Protein AF-A0A0Q2URI1-F1 (afdb_monomer)

Secondary structure (DSSP, 8-state):
---HHHHHHHHHHH-SSTTHHHHHHHSTTS-TTTTT--HHHHHHHHHHHHHTT----HHHHHHS-SHHHHHHHTT-

InterPro domains:
  IPR009081 Phosphopantetheine binding ACP domain [PF00550] (24-68)
  IPR036736 ACP-like superfamily [G3DSA:1.10.1200.10] (3-76)
  IPR036736 ACP-like superfamily [SSF47336] (7-69)

Nearest PDB structures (foldseek):
  7kw3-assembly1_A  TM=7.283E-01  e=5.308E-02  Thermobifida fusca YX
  2n6z-assembly1_A  TM=7.555E-01  e=8.156E-02  Yersinia pestis
  2n6y-assembly1_A  TM=7.480E-01  e=1.332E-01  Yersinia pestis
  9bff-assembly1_A  TM=6.580E-01  e=2.958E-01  Brevibacillus parabrevis
  6mfz-assembly1_A  TM=6.926E-01  e=6.566E-01  Brevibacillus parabrevis

Foldseek 3Di:
DDDLVLQLVLLCVQFPDNCLSVVLVVPQQDAVVVSPHDPVSLVVSQVSLVVVVFHDDSVQCVVRVGNVSSVVSSVD

Mean predicted aligned error: 2.21 Å

Radius of gyration: 10.66 Å; Cα contacts (8 Å, |Δi|>4): 92; chains: 1; bounding box: 24×25×25 Å

Solvent-accessible surface area (backbone atoms only — not comparable to full-atom values): 4171 Å² total; per-residue (Å²): 103,75,51,70,69,6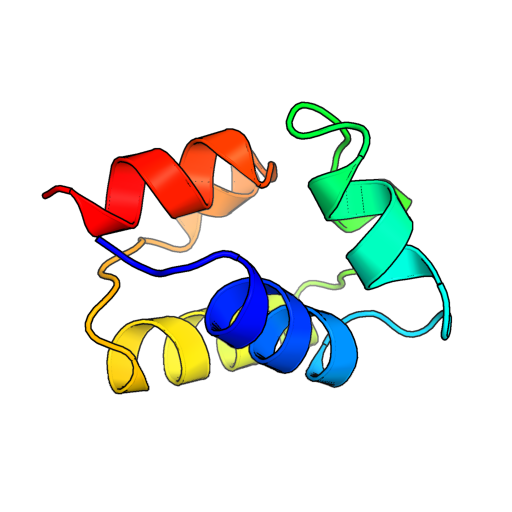0,50,38,55,56,39,50,75,42,24,80,45,95,56,34,29,60,49,36,69,74,38,32,79,45,50,42,58,83,42,53,39,44,80,68,38,47,53,56,47,44,53,55,34,45,76,71,69,25,65,70,53,70,76,57,38,74,73,44,41,24,50,51,47,56,52,55,33,16,67,110

Organism: NCBI:txid37923

Sequence (76 aa):
MIDDATLRTILSTHLPEADAAERALADPEASLFELGLDSIATFALLDDLAAAGVQAEFTELIARPTVSFLREASQR

pLDDT: mean 95.72, std 2.3, range [85.5, 98.0]

Structure (mmCIF, N/CA/C/O backbone):
data_AF-A0A0Q2URI1-F1
#
_entry.id   AF-A0A0Q2URI1-F1
#
loop_
_atom_site.group_PDB
_atom_site.id
_atom_site.type_symbol
_atom_site.label_atom_id
_atom_site.label_alt_id
_atom_site.label_comp_id
_atom_site.label_asym_id
_atom_site.label_entity_id
_atom_site.label_seq_id
_atom_site.pdbx_PDB_ins_code
_atom_site.Cartn_x
_atom_site.Cartn_y
_atom_site.Cartn_z
_atom_site.occupancy
_atom_site.B_iso_or_equiv
_atom_site.auth_seq_id
_atom_site.auth_comp_id
_atom_site.auth_asym_id
_atom_site.auth_atom_id
_atom_site.pdbx_PDB_model_num
ATOM 1 N N . MET A 1 1 ? -2.788 -0.188 14.854 1.00 85.50 1 MET A N 1
ATOM 2 C CA . MET A 1 1 ? -1.434 -0.627 14.462 1.00 85.50 1 MET A CA 1
ATOM 3 C C . MET A 1 1 ? -1.565 -1.831 13.558 1.00 85.50 1 MET A C 1
ATOM 5 O O . MET A 1 1 ? -2.050 -2.864 14.006 1.00 85.50 1 MET A O 1
ATOM 9 N N . ILE A 1 2 ? -1.203 -1.655 12.291 1.00 94.31 2 ILE A N 1
ATOM 10 C CA . ILE A 1 2 ? -1.222 -2.724 11.292 1.00 94.31 2 ILE A CA 1
ATOM 11 C C . ILE A 1 2 ? -0.029 -3.656 11.525 1.00 94.31 2 ILE A C 1
ATOM 13 O O . ILE A 1 2 ? 1.067 -3.186 11.834 1.00 94.31 2 ILE A O 1
ATOM 17 N N . ASP A 1 3 ? -0.237 -4.968 11.429 1.00 95.00 3 ASP A N 1
ATOM 18 C CA . ASP A 1 3 ? 0.854 -5.940 11.497 1.00 95.00 3 ASP A CA 1
ATOM 19 C C . ASP A 1 3 ? 1.516 -6.142 10.123 1.00 95.00 3 ASP A C 1
ATOM 21 O O . ASP A 1 3 ? 0.919 -5.890 9.073 1.00 95.00 3 ASP A O 1
ATOM 25 N N . ASP A 1 4 ? 2.759 -6.624 10.130 1.00 94.06 4 ASP A N 1
ATOM 26 C CA . ASP A 1 4 ? 3.551 -6.826 8.913 1.00 94.06 4 ASP A CA 1
ATOM 27 C C . ASP A 1 4 ? 2.940 -7.861 7.956 1.00 94.06 4 ASP A C 1
ATOM 29 O O . ASP A 1 4 ? 3.127 -7.753 6.745 1.00 94.06 4 ASP A O 1
ATOM 33 N N . ALA A 1 5 ? 2.189 -8.853 8.449 1.00 96.19 5 ALA A N 1
ATOM 34 C CA . ALA A 1 5 ? 1.562 -9.848 7.582 1.00 96.19 5 ALA A CA 1
ATOM 35 C C . ALA A 1 5 ? 0.389 -9.239 6.798 1.00 96.19 5 ALA A C 1
ATOM 37 O O . ALA A 1 5 ? 0.269 -9.472 5.590 1.00 96.19 5 ALA A O 1
ATOM 38 N N . THR A 1 6 ? -0.428 -8.423 7.464 1.00 96.44 6 THR A N 1
ATOM 39 C CA . THR A 1 6 ? -1.508 -7.647 6.852 1.00 96.44 6 THR A CA 1
ATOM 40 C C . THR A 1 6 ? -0.939 -6.618 5.878 1.00 96.44 6 THR A C 1
ATOM 42 O O . THR A 1 6 ? -1.350 -6.585 4.719 1.00 96.44 6 THR A O 1
ATOM 45 N N . LEU A 1 7 ? 0.067 -5.842 6.294 1.00 96.56 7 LEU A N 1
ATOM 46 C CA . LEU A 1 7 ? 0.683 -4.828 5.439 1.00 96.56 7 LEU A CA 1
ATOM 47 C C . LEU A 1 7 ? 1.333 -5.446 4.194 1.00 96.56 7 LEU A C 1
ATOM 49 O O . LEU A 1 7 ? 1.117 -4.958 3.088 1.00 96.56 7 LEU A O 1
ATOM 53 N N . ARG A 1 8 ? 2.056 -6.563 4.342 1.00 97.12 8 ARG A N 1
ATOM 54 C CA . ARG A 1 8 ? 2.610 -7.313 3.205 1.00 97.12 8 ARG A CA 1
ATOM 55 C C . ARG A 1 8 ? 1.517 -7.776 2.246 1.00 97.12 8 ARG A C 1
ATOM 57 O O . ARG A 1 8 ? 1.701 -7.674 1.038 1.00 97.12 8 ARG A O 1
ATOM 64 N N . THR A 1 9 ? 0.396 -8.276 2.767 1.00 97.56 9 THR A N 1
ATOM 65 C CA . THR A 1 9 ? -0.730 -8.743 1.940 1.00 97.56 9 THR A CA 1
ATOM 66 C C . THR A 1 9 ? -1.314 -7.600 1.114 1.00 97.56 9 THR A C 1
ATOM 68 O O . THR A 1 9 ? -1.503 -7.759 -0.087 1.00 97.56 9 THR A O 1
ATOM 71 N N . ILE A 1 10 ? -1.533 -6.436 1.731 1.00 97.69 10 ILE A N 1
ATOM 72 C CA . ILE A 1 10 ? -2.027 -5.241 1.035 1.00 97.69 10 ILE A CA 1
ATOM 73 C C . ILE A 1 10 ? -1.017 -4.790 -0.028 1.00 97.69 10 ILE A C 1
ATOM 75 O O . ILE A 1 10 ? -1.377 -4.638 -1.190 1.00 97.69 10 ILE A O 1
ATOM 79 N N . LEU A 1 11 ? 0.261 -4.640 0.334 1.00 97.31 11 LEU A N 1
ATOM 80 C CA . LEU A 1 11 ? 1.302 -4.194 -0.597 1.00 97.31 11 LEU A CA 1
ATOM 81 C C . LEU A 1 11 ? 1.475 -5.145 -1.789 1.00 97.31 11 LEU A C 1
ATOM 83 O O . LEU A 1 11 ? 1.649 -4.679 -2.910 1.00 97.31 11 LEU A O 1
ATOM 87 N N . SER A 1 12 ? 1.365 -6.460 -1.578 1.00 97.12 12 SER A N 1
ATOM 88 C CA . SER A 1 12 ? 1.484 -7.464 -2.651 1.00 97.12 12 SER A CA 1
ATOM 89 C C . SER A 1 12 ? 0.358 -7.380 -3.689 1.00 97.12 12 SER A C 1
ATOM 91 O O . SER A 1 12 ? 0.513 -7.885 -4.795 1.00 97.12 12 SER A O 1
ATOM 93 N N . THR A 1 13 ? -0.776 -6.762 -3.347 1.00 96.62 13 THR A N 1
ATOM 94 C CA . THR A 1 13 ? -1.889 -6.526 -4.282 1.00 96.62 13 THR A CA 1
ATOM 95 C C . THR A 1 13 ? -1.599 -5.361 -5.230 1.00 96.62 13 THR A C 1
ATOM 97 O O . THR A 1 13 ? -2.086 -5.356 -6.359 1.00 96.62 13 THR A O 1
ATOM 100 N N . HIS A 1 14 ? -0.804 -4.384 -4.780 1.00 96.69 14 HIS A N 1
ATOM 101 C CA . HIS A 1 14 ? -0.603 -3.104 -5.473 1.00 96.69 14 HIS A CA 1
ATOM 102 C C . HIS A 1 14 ? 0.791 -2.937 -6.078 1.00 96.69 14 HIS A C 1
ATOM 104 O O . HIS A 1 14 ? 0.976 -2.084 -6.944 1.00 96.69 14 HIS A O 1
ATOM 110 N N . LEU A 1 15 ? 1.770 -3.730 -5.640 1.00 95.94 15 LEU A N 1
ATOM 111 C CA . LEU A 1 15 ? 3.116 -3.739 -6.207 1.00 95.94 15 LEU A CA 1
ATOM 112 C C . LEU A 1 15 ? 3.222 -4.817 -7.300 1.00 95.94 15 LEU A C 1
ATOM 114 O O . LEU A 1 15 ? 2.791 -5.950 -7.087 1.00 95.94 15 LEU A O 1
ATOM 118 N N . PRO A 1 16 ? 3.795 -4.496 -8.473 1.00 92.00 16 PRO A N 1
ATOM 119 C CA . PRO A 1 16 ? 3.778 -5.391 -9.629 1.00 92.00 16 PRO A CA 1
ATOM 120 C C . PRO A 1 16 ? 4.761 -6.566 -9.525 1.00 92.00 16 PRO A C 1
ATOM 122 O O . PRO A 1 16 ? 4.527 -7.614 -10.131 1.00 92.00 16 PRO A O 1
ATOM 125 N N . GLU A 1 17 ? 5.875 -6.405 -8.805 1.00 92.19 17 GLU A N 1
ATOM 126 C CA . GLU A 1 17 ? 6.877 -7.464 -8.636 1.00 92.19 17 GLU A CA 1
ATOM 127 C C . GLU A 1 17 ? 6.518 -8.361 -7.445 1.00 92.19 17 GLU A C 1
ATOM 129 O O . GLU A 1 17 ? 6.153 -7.881 -6.373 1.00 92.19 17 GLU A O 1
ATOM 134 N N . ALA A 1 18 ? 6.662 -9.679 -7.618 1.00 88.62 18 ALA A N 1
ATOM 135 C CA . ALA A 1 18 ? 6.260 -10.665 -6.614 1.00 88.62 18 ALA A CA 1
ATOM 136 C C . ALA A 1 18 ? 7.025 -10.553 -5.283 1.00 88.62 18 ALA A C 1
ATOM 138 O O . ALA A 1 18 ? 6.510 -11.012 -4.271 1.00 88.62 18 ALA A O 1
ATOM 139 N N . ASP A 1 19 ? 8.230 -9.972 -5.292 1.00 94.50 19 ASP A N 1
ATOM 140 C CA . ASP A 1 19 ? 9.079 -9.752 -4.116 1.00 94.50 19 ASP A CA 1
ATOM 141 C C . ASP A 1 19 ? 9.118 -8.281 -3.655 1.00 94.50 19 ASP A C 1
ATOM 143 O O . ASP A 1 19 ? 9.810 -7.948 -2.687 1.00 94.50 19 ASP A O 1
ATOM 147 N N . ALA A 1 20 ? 8.394 -7.374 -4.325 1.00 95.56 20 ALA A N 1
ATOM 148 C CA . ALA A 1 20 ? 8.419 -5.949 -3.995 1.00 95.56 20 ALA A CA 1
ATOM 149 C C . ALA A 1 20 ? 7.866 -5.677 -2.593 1.00 95.56 20 ALA A C 1
ATOM 151 O O . ALA A 1 20 ? 8.397 -4.823 -1.884 1.00 95.56 20 ALA A O 1
ATOM 152 N N . ALA A 1 21 ? 6.850 -6.427 -2.157 1.00 96.19 21 ALA A N 1
ATOM 153 C CA . ALA A 1 21 ? 6.333 -6.314 -0.799 1.00 96.19 21 ALA A CA 1
ATOM 154 C C . ALA A 1 21 ? 7.382 -6.761 0.233 1.00 96.19 21 ALA A C 1
ATOM 156 O O . ALA A 1 21 ? 7.641 -6.023 1.181 1.00 96.1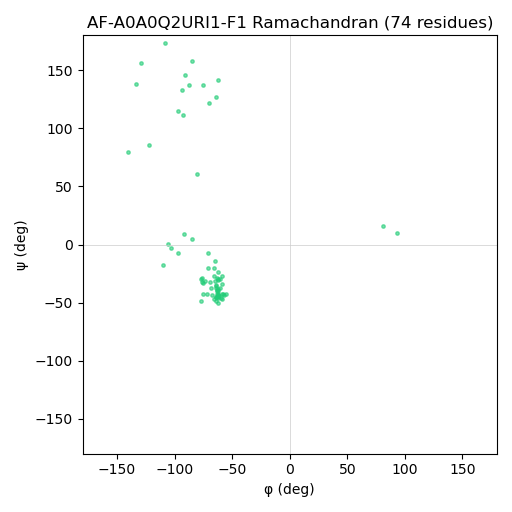9 21 ALA A O 1
ATOM 157 N N . GLU A 1 22 ? 8.048 -7.909 0.049 1.00 96.50 22 GLU A N 1
ATOM 158 C CA . GLU A 1 22 ? 9.147 -8.310 0.938 1.00 96.50 22 GLU A CA 1
ATOM 159 C C . GLU A 1 22 ? 10.268 -7.266 0.978 1.00 96.50 22 GLU A C 1
ATOM 161 O O . GLU A 1 22 ? 10.761 -6.945 2.060 1.00 96.50 22 GLU A O 1
ATOM 166 N N . ARG A 1 23 ? 10.647 -6.703 -0.175 1.00 96.38 23 ARG A N 1
ATOM 167 C CA . ARG A 1 23 ? 11.678 -5.660 -0.268 1.00 96.38 23 ARG A CA 1
ATOM 168 C C . ARG A 1 23 ? 11.271 -4.384 0.464 1.00 96.38 23 ARG A C 1
ATOM 170 O O . ARG A 1 23 ? 12.086 -3.847 1.208 1.00 96.38 23 ARG A O 1
ATOM 177 N N . ALA A 1 24 ? 10.019 -3.949 0.323 1.00 96.81 24 ALA A N 1
ATOM 178 C CA . ALA A 1 24 ? 9.483 -2.788 1.032 1.00 96.81 24 ALA A CA 1
ATOM 179 C C . ALA A 1 24 ? 9.497 -2.983 2.557 1.00 96.81 24 ALA A C 1
ATOM 181 O O . ALA A 1 24 ? 9.795 -2.057 3.307 1.00 96.81 24 ALA A O 1
ATOM 182 N N . LEU A 1 25 ? 9.173 -4.188 3.039 1.00 96.44 25 LEU A N 1
ATOM 183 C CA . LEU A 1 25 ? 9.227 -4.492 4.471 1.00 96.44 25 LEU A CA 1
ATOM 184 C C . LEU A 1 25 ? 10.667 -4.645 4.993 1.00 96.44 25 LEU A C 1
ATOM 186 O O . LEU A 1 25 ? 10.917 -4.334 6.160 1.00 96.44 25 LEU A O 1
ATOM 190 N N . ALA A 1 26 ? 11.593 -5.127 4.158 1.00 97.25 26 ALA A N 1
ATOM 191 C CA . ALA A 1 26 ? 13.005 -5.298 4.502 1.00 97.25 26 ALA A CA 1
ATOM 192 C C . ALA A 1 26 ? 13.782 -3.971 4.536 1.00 97.25 26 ALA A C 1
ATOM 194 O O . ALA A 1 26 ? 14.680 -3.823 5.366 1.00 97.25 26 ALA A O 1
ATOM 195 N N . ASP A 1 27 ? 13.419 -3.015 3.678 1.00 97.38 27 ASP A N 1
ATOM 196 C CA . ASP A 1 27 ? 13.924 -1.640 3.687 1.00 97.38 27 ASP A CA 1
ATOM 197 C C . ASP A 1 27 ? 12.761 -0.641 3.838 1.00 97.38 27 ASP A C 1
ATOM 199 O O . ASP A 1 27 ? 12.233 -0.136 2.844 1.00 97.38 27 ASP A O 1
ATOM 203 N N . PRO A 1 28 ? 12.330 -0.351 5.084 1.00 96.88 28 PRO A N 1
ATOM 204 C CA . PRO A 1 28 ? 11.117 0.421 5.339 1.00 96.88 28 PRO A CA 1
ATOM 205 C C . PRO A 1 28 ? 11.143 1.876 4.873 1.00 96.88 28 PRO A C 1
ATOM 207 O O . PRO A 1 28 ? 10.083 2.502 4.850 1.00 96.88 28 PRO A O 1
ATOM 210 N N . GLU A 1 29 ? 12.321 2.410 4.541 1.00 97.62 29 GLU A N 1
ATOM 211 C CA . GLU A 1 29 ? 12.520 3.771 4.030 1.00 97.62 29 GLU A CA 1
ATOM 212 C C . GLU A 1 29 ? 12.605 3.821 2.498 1.00 97.62 29 GLU A C 1
ATOM 214 O O . GLU A 1 29 ? 12.613 4.914 1.925 1.00 97.62 29 GLU A O 1
ATOM 219 N N . ALA A 1 30 ? 12.647 2.666 1.824 1.00 95.50 30 ALA A N 1
ATOM 220 C CA . ALA A 1 30 ? 12.638 2.607 0.371 1.00 95.50 30 ALA A CA 1
ATOM 221 C C . ALA A 1 30 ? 11.339 3.199 -0.187 1.00 95.50 30 ALA A C 1
ATOM 223 O O . ALA A 1 30 ? 10.244 3.007 0.356 1.00 95.50 30 ALA A O 1
ATOM 224 N N . SER A 1 31 ? 11.465 3.910 -1.306 1.00 96.81 31 SER A N 1
ATOM 225 C CA . SER A 1 31 ? 10.318 4.493 -1.990 1.00 96.81 31 SER A CA 1
ATOM 226 C C . SER A 1 31 ? 9.471 3.392 -2.626 1.00 96.81 31 SER A C 1
ATOM 228 O O . SER A 1 31 ? 9.926 2.664 -3.506 1.00 96.81 31 SER A O 1
ATOM 230 N N . LEU A 1 32 ? 8.197 3.311 -2.247 1.00 97.25 32 LEU A N 1
ATOM 231 C CA . LEU A 1 32 ? 7.218 2.404 -2.848 1.00 97.25 32 LEU A CA 1
ATOM 232 C C . LEU A 1 32 ? 7.058 2.657 -4.358 1.00 97.25 32 LEU A C 1
ATOM 234 O O . LEU A 1 32 ? 6.770 1.725 -5.105 1.00 97.25 32 LEU A O 1
ATOM 238 N N . PHE A 1 33 ? 7.307 3.884 -4.831 1.00 96.00 33 PHE A N 1
ATOM 239 C CA . PHE A 1 33 ? 7.307 4.199 -6.265 1.00 96.00 33 PHE A CA 1
ATOM 240 C C . PHE A 1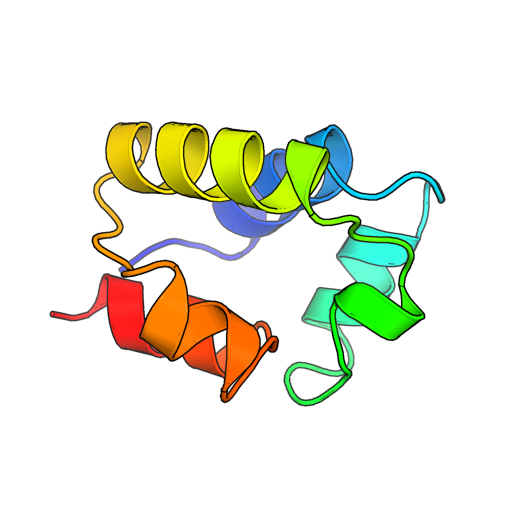 33 ? 8.490 3.567 -7.007 1.00 96.00 33 PHE A C 1
ATOM 242 O O . PHE A 1 33 ? 8.348 3.168 -8.160 1.00 96.00 33 PHE A O 1
ATOM 249 N N . GLU A 1 34 ? 9.645 3.418 -6.352 1.00 95.62 34 GLU A N 1
ATOM 250 C CA . GLU A 1 34 ? 10.788 2.684 -6.918 1.00 95.62 34 GLU A CA 1
ATOM 251 C C . GLU A 1 34 ? 10.525 1.173 -6.972 1.00 95.62 34 GLU A C 1
ATOM 253 O O . GLU A 1 34 ? 11.140 0.466 -7.767 1.00 95.62 34 GLU A O 1
ATOM 258 N N . LEU A 1 35 ? 9.576 0.690 -6.165 1.00 95.38 35 LEU A N 1
ATOM 259 C CA . LEU A 1 35 ? 9.098 -0.694 -6.148 1.00 95.38 35 LEU A CA 1
ATOM 260 C C . LEU A 1 35 ? 7.890 -0.926 -7.074 1.00 95.38 35 LEU A C 1
ATOM 262 O O . LEU A 1 35 ? 7.291 -2.000 -7.054 1.00 95.38 35 LEU A O 1
ATOM 266 N N . GLY A 1 36 ? 7.543 0.063 -7.903 1.00 94.94 36 GLY A N 1
ATOM 267 C CA . GLY A 1 36 ? 6.532 -0.067 -8.951 1.00 94.94 36 GLY A CA 1
ATOM 268 C C . GLY A 1 36 ? 5.117 0.347 -8.553 1.00 94.94 36 GLY A C 1
ATOM 269 O O . GLY A 1 36 ? 4.198 0.117 -9.336 1.00 94.94 36 GLY A O 1
ATOM 270 N N . LEU A 1 37 ? 4.920 0.974 -7.388 1.00 96.62 37 LEU A N 1
ATOM 271 C CA . LEU A 1 37 ? 3.647 1.624 -7.075 1.00 96.62 37 LEU A CA 1
ATOM 272 C C . LEU A 1 37 ? 3.416 2.785 -8.058 1.00 96.62 37 LEU A C 1
ATOM 274 O O . LEU A 1 37 ? 4.270 3.658 -8.208 1.00 96.62 37 LEU A O 1
ATOM 278 N N . ASP A 1 38 ? 2.261 2.818 -8.717 1.00 94.56 38 ASP A N 1
ATOM 279 C CA . ASP A 1 38 ? 1.863 3.926 -9.590 1.00 94.56 38 ASP A CA 1
ATOM 280 C C . ASP A 1 38 ? 0.731 4.762 -8.972 1.00 94.56 38 ASP A C 1
ATOM 282 O O . ASP A 1 38 ? 0.182 4.426 -7.922 1.00 94.56 38 ASP A O 1
ATOM 286 N N . SER A 1 39 ? 0.370 5.884 -9.604 1.00 92.06 39 SER A N 1
ATOM 287 C CA . SER A 1 39 ? -0.656 6.787 -9.066 1.00 92.06 39 SER A CA 1
ATOM 288 C C . SER A 1 39 ? -2.044 6.148 -8.942 1.00 92.06 39 SER A C 1
ATOM 290 O O . SER A 1 39 ? -2.788 6.533 -8.047 1.00 92.06 39 SER A O 1
ATOM 292 N N . ILE A 1 40 ? -2.409 5.193 -9.805 1.00 93.44 40 ILE A N 1
ATOM 293 C CA . ILE A 1 40 ? -3.714 4.514 -9.754 1.00 93.44 40 ILE A CA 1
ATOM 294 C C . ILE A 1 40 ? -3.707 3.485 -8.623 1.00 93.44 40 ILE A C 1
ATOM 296 O O . ILE A 1 40 ? -4.603 3.492 -7.778 1.00 93.44 40 ILE A O 1
ATOM 300 N N . ALA A 1 41 ? -2.664 2.659 -8.568 1.00 95.19 41 ALA A N 1
ATOM 301 C CA . ALA A 1 41 ? -2.436 1.696 -7.500 1.00 95.19 41 ALA A CA 1
ATOM 302 C C . ALA A 1 41 ? -2.303 2.386 -6.135 1.00 95.19 41 ALA A C 1
ATOM 304 O O . ALA A 1 41 ? -2.712 1.830 -5.127 1.00 95.19 41 ALA A O 1
ATOM 305 N N . THR A 1 42 ? -1.813 3.629 -6.091 1.00 96.75 42 THR A N 1
ATOM 306 C CA . THR A 1 42 ? -1.748 4.416 -4.851 1.00 96.75 42 THR A CA 1
ATOM 307 C C . THR A 1 42 ? -3.138 4.678 -4.270 1.00 96.75 42 THR A C 1
ATOM 309 O O . THR A 1 42 ? -3.318 4.544 -3.065 1.00 96.75 42 THR A O 1
ATOM 312 N N . PHE A 1 43 ? -4.138 5.019 -5.089 1.00 96.88 43 PHE A N 1
ATOM 313 C CA . PHE A 1 43 ? -5.503 5.212 -4.585 1.00 96.88 43 PHE A CA 1
ATOM 314 C C . PHE A 1 43 ? -6.116 3.899 -4.092 1.00 96.88 43 PHE A C 1
ATOM 316 O O . PHE A 1 43 ? -6.671 3.866 -2.999 1.00 96.88 43 PHE A O 1
ATOM 323 N N . ALA A 1 44 ? -5.938 2.808 -4.842 1.00 96.94 44 ALA A N 1
ATOM 324 C CA . ALA A 1 44 ? -6.423 1.491 -4.430 1.00 96.94 44 ALA A CA 1
ATOM 325 C C . ALA A 1 44 ? -5.735 0.992 -3.141 1.00 96.94 44 ALA A C 1
ATOM 327 O O . ALA A 1 44 ? -6.385 0.430 -2.263 1.00 96.94 44 ALA A O 1
ATOM 328 N N . LEU A 1 45 ? -4.437 1.268 -2.987 1.00 97.62 45 LEU A N 1
ATOM 329 C CA . LEU A 1 45 ? -3.681 1.015 -1.762 1.00 97.62 45 LEU A CA 1
ATOM 330 C C . LEU A 1 45 ? -4.273 1.777 -0.573 1.00 97.62 45 LEU A C 1
ATOM 332 O O . LEU A 1 45 ? -4.429 1.199 0.499 1.00 97.62 45 LEU A O 1
ATOM 336 N N . LEU A 1 46 ? -4.601 3.060 -0.744 1.00 97.81 46 LEU A N 1
ATOM 337 C CA . LEU A 1 46 ? -5.212 3.870 0.313 1.00 97.81 46 LEU A CA 1
ATOM 338 C C . LEU A 1 46 ? -6.592 3.337 0.719 1.00 97.81 46 LEU A C 1
ATOM 340 O O . LEU A 1 46 ? -6.886 3.292 1.912 1.00 97.81 46 LEU A O 1
ATOM 344 N N . ASP A 1 47 ? -7.400 2.882 -0.240 1.00 97.50 47 ASP A N 1
ATOM 345 C CA . ASP A 1 47 ? -8.705 2.272 0.038 1.00 97.50 47 ASP A CA 1
ATOM 346 C C . ASP A 1 47 ? -8.565 0.972 0.854 1.00 97.50 47 ASP A C 1
ATOM 348 O O . ASP A 1 47 ? -9.259 0.785 1.858 1.00 97.50 47 ASP A O 1
ATOM 352 N N . ASP A 1 48 ? -7.623 0.099 0.486 1.00 97.69 48 ASP A N 1
ATOM 353 C CA . ASP A 1 48 ? -7.365 -1.153 1.210 1.00 97.69 48 ASP A CA 1
ATOM 354 C C . ASP A 1 48 ? -6.772 -0.909 2.606 1.00 97.69 48 ASP A C 1
ATOM 356 O O . ASP A 1 48 ? -7.123 -1.590 3.575 1.00 97.69 48 ASP A O 1
ATOM 360 N N . LEU A 1 49 ? -5.905 0.098 2.742 1.00 97.31 49 LEU A N 1
ATOM 361 C CA . LEU A 1 49 ? -5.392 0.550 4.034 1.00 97.31 49 LEU A CA 1
ATOM 362 C C . LEU A 1 49 ? -6.527 1.066 4.926 1.00 97.31 49 LEU A C 1
ATOM 364 O O . LEU A 1 49 ? -6.606 0.677 6.094 1.00 97.31 49 LEU A O 1
ATOM 368 N N . ALA A 1 50 ? -7.445 1.868 4.380 1.00 96.94 50 ALA A N 1
ATOM 369 C CA . ALA A 1 50 ? -8.608 2.365 5.106 1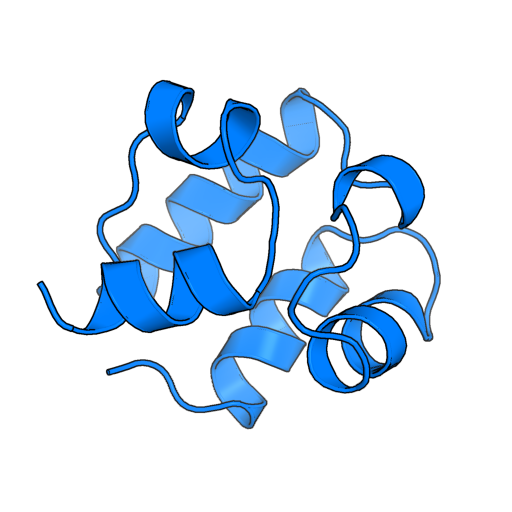.00 96.94 50 ALA A CA 1
ATOM 370 C C . ALA A 1 50 ? -9.538 1.223 5.545 1.00 96.94 50 ALA A C 1
ATOM 372 O O . ALA A 1 50 ? -10.003 1.215 6.689 1.00 96.94 50 ALA A O 1
ATOM 373 N N . ALA A 1 51 ? -9.752 0.215 4.691 1.00 96.56 51 ALA A N 1
ATOM 374 C CA . ALA A 1 51 ? -10.497 -0.996 5.038 1.00 96.56 51 ALA A CA 1
ATOM 375 C C . ALA A 1 51 ? -9.823 -1.807 6.164 1.00 96.56 51 ALA A C 1
ATOM 377 O O . ALA A 1 51 ? -10.512 -2.442 6.966 1.00 96.56 51 ALA A O 1
ATOM 378 N N . ALA A 1 52 ? -8.493 -1.738 6.273 1.00 95.38 52 ALA A N 1
ATOM 379 C CA . ALA A 1 52 ? -7.706 -2.306 7.370 1.00 95.38 52 ALA A CA 1
ATOM 380 C C . ALA A 1 52 ? -7.594 -1.386 8.608 1.00 95.38 52 ALA A C 1
ATOM 382 O O . ALA A 1 52 ? -6.898 -1.722 9.569 1.00 95.38 52 ALA A O 1
ATOM 383 N N . GLY A 1 53 ? -8.274 -0.234 8.614 1.00 95.38 53 GLY A N 1
ATOM 384 C CA . GLY A 1 53 ? -8.274 0.721 9.725 1.00 95.38 53 GLY A CA 1
ATOM 385 C C . GLY A 1 53 ? -7.057 1.650 9.775 1.00 95.38 53 GLY A C 1
ATOM 386 O O . GLY A 1 53 ? -6.815 2.269 10.809 1.00 95.38 53 GLY A O 1
ATOM 387 N N . VAL A 1 54 ? -6.286 1.756 8.691 1.00 96.56 54 VAL A N 1
ATOM 388 C CA . VAL A 1 54 ? -5.163 2.693 8.552 1.00 96.56 54 VAL A CA 1
ATOM 389 C C . VAL A 1 54 ? -5.634 3.935 7.803 1.00 96.56 54 VAL A C 1
ATOM 391 O O . VAL A 1 54 ? -5.970 3.867 6.625 1.00 96.56 54 VAL A O 1
ATOM 394 N N . GLN A 1 55 ? -5.636 5.083 8.480 1.00 93.44 55 GLN A N 1
ATOM 395 C CA . GLN A 1 55 ? -5.960 6.364 7.855 1.00 93.44 55 GLN A CA 1
ATOM 396 C C . GLN A 1 55 ? -4.683 7.056 7.375 1.00 93.44 55 GLN A C 1
ATOM 398 O O . GLN A 1 55 ? -3.858 7.490 8.179 1.00 93.44 55 GLN A O 1
ATOM 403 N N . ALA A 1 56 ? -4.530 7.154 6.058 1.00 95.19 56 ALA A N 1
ATOM 404 C CA . ALA A 1 56 ? -3.445 7.869 5.402 1.00 95.19 56 ALA A CA 1
ATOM 405 C C . ALA A 1 56 ? -4.015 8.744 4.284 1.00 95.19 56 ALA A C 1
ATOM 407 O O . ALA A 1 56 ? -4.884 8.304 3.533 1.00 95.19 56 ALA A O 1
ATOM 408 N N . GLU A 1 57 ? -3.513 9.968 4.156 1.00 95.25 57 GLU A N 1
ATOM 409 C CA . GLU A 1 57 ? -3.887 10.851 3.055 1.00 95.25 57 GLU A CA 1
ATOM 410 C C . GLU A 1 57 ? -2.938 10.675 1.868 1.00 9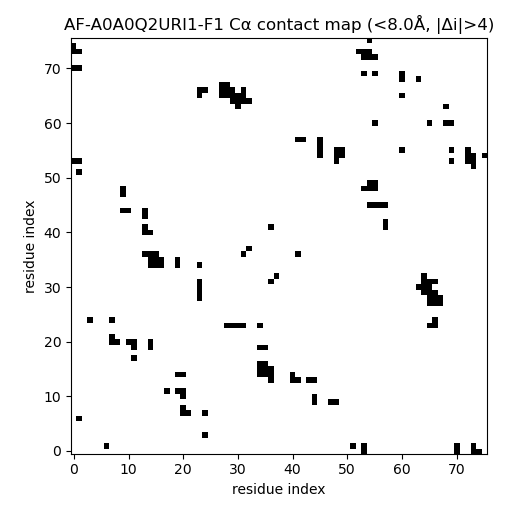5.25 57 GLU A C 1
ATOM 412 O O . GLU A 1 57 ? -1.729 10.488 2.032 1.00 95.25 57 GLU A O 1
ATOM 417 N N . PHE A 1 58 ? -3.464 10.816 0.648 1.00 95.38 58 PHE A N 1
ATOM 418 C CA . PHE A 1 58 ? -2.656 10.726 -0.572 1.00 95.38 58 PHE A CA 1
ATOM 419 C C . PHE A 1 58 ? -1.483 11.713 -0.561 1.00 95.38 58 PHE A C 1
ATOM 421 O O . PHE A 1 58 ? -0.364 11.348 -0.906 1.00 95.38 58 PHE A O 1
ATOM 428 N N . THR A 1 59 ? -1.713 12.954 -0.122 1.00 96.19 59 THR A N 1
ATOM 429 C CA . THR A 1 59 ? -0.674 13.993 -0.053 1.00 96.19 59 THR A CA 1
ATOM 430 C C . THR A 1 59 ? 0.439 13.662 0.941 1.00 96.19 59 THR A C 1
ATOM 432 O O . THR A 1 59 ? 1.587 14.036 0.709 1.00 96.19 59 THR A O 1
ATOM 435 N N . GLU A 1 60 ? 0.130 12.948 2.024 1.00 96.50 60 GLU A N 1
ATOM 436 C CA . GLU A 1 60 ? 1.128 12.482 2.987 1.00 96.50 60 GLU A CA 1
ATOM 437 C C . GLU A 1 60 ? 1.923 11.300 2.419 1.00 96.50 60 GLU A C 1
ATOM 439 O O . GLU A 1 60 ? 3.151 11.281 2.515 1.00 96.50 60 GLU A O 1
ATOM 444 N N . LEU A 1 61 ? 1.237 10.358 1.761 1.00 96.75 61 LEU A N 1
ATOM 445 C CA . LEU A 1 61 ? 1.867 9.190 1.152 1.00 96.75 61 LEU A CA 1
ATOM 446 C C . LEU A 1 61 ? 2.821 9.580 0.019 1.00 96.75 61 LEU A C 1
ATOM 448 O O . LEU A 1 61 ? 3.943 9.094 -0.014 1.00 96.75 61 LEU A O 1
ATOM 452 N N . ILE A 1 62 ? 2.439 10.492 -0.881 1.00 95.31 62 ILE A N 1
ATOM 453 C CA . ILE A 1 62 ? 3.355 10.946 -1.945 1.00 95.31 62 ILE A CA 1
ATOM 454 C C . ILE A 1 62 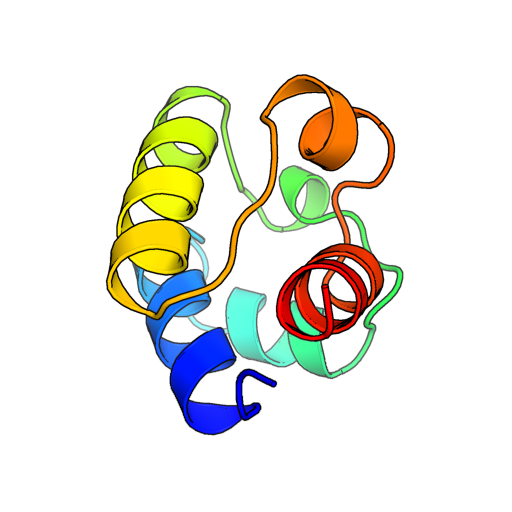? 4.563 11.717 -1.389 1.00 95.31 62 ILE A C 1
ATOM 456 O O . ILE A 1 62 ? 5.613 11.739 -2.027 1.00 95.31 62 ILE A O 1
ATOM 460 N N . ALA A 1 63 ? 4.422 12.363 -0.225 1.00 96.81 63 ALA A N 1
ATOM 461 C CA . ALA A 1 63 ? 5.509 13.100 0.417 1.00 96.81 63 ALA A CA 1
ATOM 462 C C . ALA A 1 63 ? 6.512 12.160 1.099 1.00 96.81 63 ALA A C 1
ATOM 464 O O . ALA A 1 63 ? 7.705 12.463 1.142 1.00 96.81 63 ALA A O 1
ATOM 465 N N . ARG A 1 64 ? 6.038 11.023 1.620 1.00 97.38 64 ARG A N 1
ATOM 466 C CA . ARG A 1 64 ? 6.869 9.980 2.223 1.00 97.38 64 ARG A CA 1
ATOM 467 C C . ARG A 1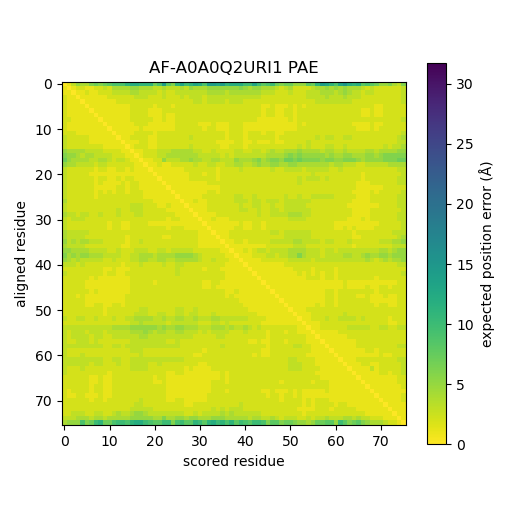 64 ? 6.334 8.593 1.835 1.00 97.38 64 ARG A C 1
ATOM 469 O O . ARG A 1 64 ? 5.649 7.962 2.641 1.00 97.38 64 ARG A O 1
ATOM 476 N N . PRO A 1 65 ? 6.635 8.115 0.613 1.00 97.31 65 PRO A N 1
ATOM 477 C CA . PRO A 1 65 ? 6.059 6.893 0.057 1.00 97.31 65 PRO A CA 1
ATOM 478 C C . PRO A 1 65 ? 6.774 5.661 0.607 1.00 97.31 65 PRO A C 1
ATOM 480 O O . PRO A 1 65 ? 7.402 4.930 -0.145 1.00 97.31 65 PRO A O 1
ATOM 483 N N . THR A 1 66 ? 6.742 5.456 1.921 1.00 98.00 66 THR A N 1
ATOM 484 C CA . THR A 1 66 ? 7.556 4.443 2.600 1.00 98.00 66 THR A CA 1
ATOM 485 C C . THR A 1 66 ? 6.708 3.560 3.511 1.00 98.00 66 THR A C 1
ATOM 487 O O . THR A 1 66 ? 5.639 3.955 3.986 1.00 98.00 66 THR A O 1
ATOM 490 N N . VAL A 1 67 ? 7.185 2.349 3.798 1.00 97.56 67 VAL A N 1
ATOM 491 C CA . VAL A 1 67 ? 6.527 1.449 4.761 1.00 97.56 67 VAL A CA 1
ATOM 492 C C . VAL A 1 67 ? 6.546 2.044 6.168 1.00 97.56 67 VAL A C 1
ATOM 494 O O . VAL A 1 67 ? 5.567 1.900 6.904 1.00 97.56 67 VAL A O 1
ATOM 497 N N . SER A 1 68 ? 7.609 2.762 6.537 1.00 97.44 68 SER A N 1
ATOM 498 C CA . SER A 1 68 ? 7.664 3.494 7.806 1.00 97.44 68 SER A CA 1
ATOM 499 C C . SER A 1 68 ? 6.514 4.491 7.946 1.00 97.44 68 SER A C 1
ATOM 501 O O . SER A 1 68 ? 5.851 4.505 8.984 1.00 97.44 68 SER A O 1
ATOM 503 N N . PHE A 1 69 ? 6.196 5.252 6.890 1.00 97.62 69 PHE A N 1
ATOM 504 C CA . PHE A 1 69 ? 5.032 6.140 6.897 1.00 97.62 69 PHE A CA 1
ATOM 505 C C . PHE A 1 69 ? 3.726 5.378 7.154 1.00 97.62 69 PHE A C 1
ATOM 507 O O . PHE A 1 69 ? 2.949 5.786 8.014 1.00 97.62 69 PHE A O 1
ATOM 514 N N . LEU A 1 70 ? 3.497 4.258 6.463 1.00 96.88 70 LEU A N 1
ATOM 515 C CA . LEU A 1 70 ? 2.275 3.461 6.627 1.00 96.88 70 LEU A CA 1
ATOM 516 C C . LEU A 1 70 ? 2.137 2.892 8.048 1.00 96.88 70 LEU A C 1
ATOM 518 O O . LEU A 1 70 ? 1.046 2.882 8.624 1.00 96.88 70 LEU A O 1
ATOM 522 N N . ARG A 1 71 ? 3.252 2.4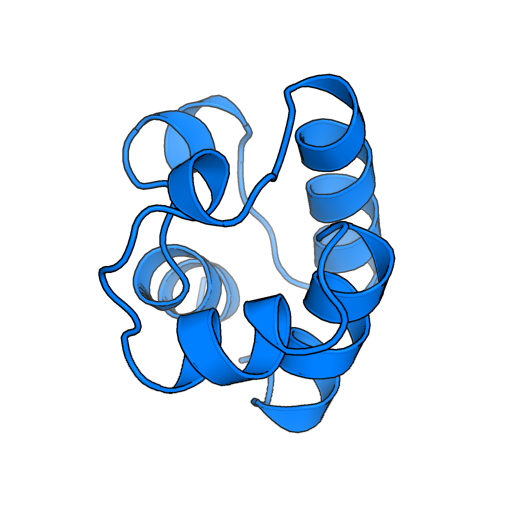62 8.650 1.00 96.00 71 ARG A N 1
ATOM 523 C CA . ARG A 1 71 ? 3.284 1.997 10.043 1.00 96.00 71 ARG A CA 1
ATOM 524 C C . ARG A 1 71 ? 2.940 3.117 11.017 1.00 96.00 71 ARG A C 1
ATOM 526 O O . ARG A 1 71 ? 2.121 2.891 11.907 1.00 96.00 71 ARG A O 1
ATOM 533 N N . GLU A 1 72 ? 3.516 4.304 10.839 1.00 96.00 72 GLU A N 1
ATOM 534 C CA . GLU A 1 72 ? 3.196 5.489 11.644 1.00 96.00 72 GLU A CA 1
ATOM 535 C C . GLU A 1 72 ? 1.722 5.897 11.489 1.00 96.00 72 GLU A C 1
ATOM 537 O O . GLU A 1 72 ? 1.042 6.129 12.488 1.00 96.00 72 GLU A O 1
ATOM 542 N N . ALA A 1 73 ? 1.196 5.908 10.260 1.00 95.62 73 ALA A N 1
ATOM 543 C CA . ALA A 1 73 ? -0.204 6.226 9.980 1.00 95.62 73 ALA A CA 1
ATOM 544 C C . ALA A 1 73 ? -1.173 5.271 10.701 1.00 95.62 73 ALA A C 1
ATOM 546 O O . ALA A 1 73 ? -2.216 5.692 11.191 1.00 95.62 73 ALA A O 1
ATOM 547 N N . SER A 1 74 ? -0.800 3.996 10.859 1.00 94.44 74 SER A N 1
ATOM 548 C CA . SER A 1 74 ? -1.610 2.990 11.564 1.00 94.44 74 SER A CA 1
ATOM 549 C C . SER A 1 74 ? -1.691 3.159 13.091 1.00 94.44 74 SER A C 1
ATOM 551 O O . SER A 1 74 ? -2.380 2.378 13.760 1.00 94.44 74 SER A O 1
ATOM 553 N N . GLN A 1 75 ? -0.923 4.094 13.658 1.00 91.81 75 GLN A N 1
ATOM 554 C CA . GLN A 1 75 ? -0.869 4.387 15.096 1.00 91.81 75 GLN A CA 1
ATOM 555 C C . GLN A 1 75 ? -1.643 5.656 15.474 1.00 91.81 75 GLN A C 1
ATOM 557 O O . GLN A 1 75 ? -1.688 5.997 16.657 1.00 91.81 75 GLN A O 1
ATOM 562 N N . ARG A 1 76 ? -2.197 6.357 14.481 1.00 86.50 76 ARG A N 1
ATOM 563 C CA . ARG A 1 76 ? -3.015 7.555 14.671 1.00 86.50 76 ARG A CA 1
ATOM 564 C C . 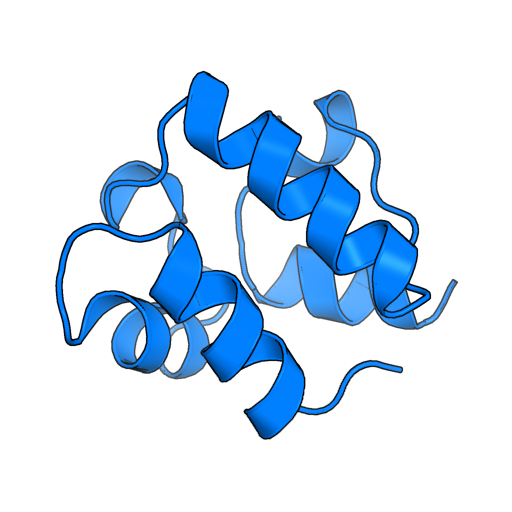ARG A 1 76 ? -4.406 7.224 15.207 1.00 86.50 76 ARG A C 1
ATOM 566 O O . ARG A 1 76 ? -4.888 6.093 14.967 1.00 86.50 76 ARG A O 1
#